Protein AF-G9ZBN9-F1 (afdb_monomer_lite)

pLDDT: mean 86.78, std 16.0, range [34.78, 97.75]

Secondary structure (DSSP, 8-state):
--HHHHEEEETTEEEE-SEESTTTSTT------PPPSSEEEE-TT--EE-HHHHHHHHHHHHHHHHTT--EEEES--HHHHHHHHHTT--------PPP----

Sequence (103 aa):
MTLAALGALRDGVLHLHAALTARSLDGIPFRDETLPDPLTVDGQALQQTDSIGVAALVWLAGQVQQQQRRTIWQHLPPHLGELLALYEIDLPTMSQPTPCKKN

Radius of gyration: 14.01 Å; chains: 1; bounding box: 26×46×29 Å

Structure (mmCIF, N/CA/C/O backbone):
data_AF-G9ZBN9-F1
#
_entry.id   AF-G9ZBN9-F1
#
loop_
_atom_site.group_PDB
_atom_site.id
_atom_site.type_symbol
_atom_site.label_atom_id
_atom_site.label_alt_id
_atom_site.label_comp_id
_atom_site.label_asym_id
_atom_site.label_entity_id
_atom_site.label_seq_id
_atom_site.pdbx_PDB_ins_code
_atom_site.Cartn_x
_atom_site.Cartn_y
_atom_site.Cartn_z
_atom_site.occupancy
_atom_site.B_iso_or_equiv
_atom_site.auth_seq_id
_atom_site.auth_comp_id
_atom_site.auth_asym_id
_atom_site.auth_atom_id
_atom_site.pdbx_PDB_model_num
ATOM 1 N N . MET A 1 1 ? -12.211 -9.837 3.322 1.00 61.47 1 MET A N 1
ATOM 2 C CA . MET A 1 1 ? -10.812 -10.297 3.259 1.00 61.47 1 MET A CA 1
ATOM 3 C C . MET A 1 1 ? -10.145 -9.686 2.032 1.00 61.47 1 MET A C 1
ATOM 5 O O . MET A 1 1 ? -9.855 -10.385 1.073 1.00 61.47 1 MET A O 1
ATOM 9 N N . THR A 1 2 ? -9.929 -8.380 2.063 1.00 79.19 2 THR A N 1
ATOM 10 C CA . THR A 1 2 ? -9.295 -7.588 1.006 1.00 79.19 2 THR A CA 1
ATOM 11 C C . THR A 1 2 ? -7.901 -7.186 1.454 1.00 79.19 2 THR A C 1
ATOM 13 O O . THR A 1 2 ? -6.953 -7.283 0.688 1.00 79.19 2 THR A O 1
ATOM 16 N N . LEU A 1 3 ? -7.734 -6.832 2.734 1.00 89.06 3 LEU A N 1
ATOM 17 C CA . LEU A 1 3 ? -6.432 -6.426 3.261 1.00 89.06 3 LEU A CA 1
ATOM 18 C C . LEU A 1 3 ? -5.387 -7.550 3.163 1.00 89.06 3 LEU A C 1
ATOM 20 O O . LEU A 1 3 ? -4.242 -7.307 2.797 1.00 89.06 3 LEU A O 1
ATOM 24 N N . ALA A 1 4 ? -5.814 -8.791 3.420 1.00 91.25 4 ALA A N 1
ATOM 25 C CA . ALA A 1 4 ? -4.972 -9.986 3.335 1.00 91.25 4 ALA A CA 1
ATOM 26 C C . ALA A 1 4 ? -4.457 -10.277 1.910 1.00 91.25 4 ALA A C 1
ATOM 28 O O . ALA A 1 4 ? -3.445 -10.958 1.738 1.00 91.25 4 ALA A O 1
ATOM 29 N N . ALA A 1 5 ? -5.155 -9.767 0.891 1.00 92.56 5 ALA A N 1
ATOM 30 C CA . ALA A 1 5 ? -4.741 -9.874 -0.502 1.00 92.56 5 ALA A CA 1
ATOM 31 C C . ALA A 1 5 ? -3.646 -8.874 -0.872 1.00 92.56 5 ALA A C 1
ATOM 33 O O . ALA A 1 5 ? -2.882 -9.119 -1.799 1.00 92.56 5 ALA A O 1
ATOM 34 N N . LEU A 1 6 ? -3.566 -7.758 -0.146 1.00 95.31 6 LEU A N 1
ATOM 35 C CA . LEU A 1 6 ? -2.519 -6.757 -0.329 1.00 95.31 6 LEU A CA 1
ATOM 36 C C . LEU A 1 6 ? -1.268 -7.108 0.469 1.00 95.31 6 LEU A C 1
ATOM 38 O O . LEU A 1 6 ? -0.161 -6.780 0.054 1.00 95.31 6 LEU A O 1
ATOM 42 N N . GLY A 1 7 ? -1.430 -7.781 1.608 1.00 95.56 7 GLY A N 1
ATOM 43 C CA . GLY A 1 7 ? -0.317 -8.081 2.489 1.00 95.56 7 GLY A CA 1
ATOM 44 C C . GLY A 1 7 ? -0.711 -8.809 3.765 1.00 95.56 7 GLY A C 1
ATOM 45 O O . GLY A 1 7 ? -1.846 -9.244 3.948 1.00 95.56 7 GLY A O 1
ATOM 46 N N . ALA A 1 8 ? 0.243 -8.916 4.683 1.00 95.69 8 ALA A N 1
ATOM 47 C CA . ALA A 1 8 ? 0.015 -9.420 6.032 1.00 95.69 8 ALA A CA 1
ATOM 48 C C . ALA A 1 8 ? -0.043 -8.251 7.024 1.00 95.69 8 ALA A C 1
ATOM 50 O O . ALA A 1 8 ? 0.929 -7.509 7.161 1.00 95.69 8 ALA A O 1
ATOM 51 N N . LEU A 1 9 ? -1.163 -8.112 7.741 1.00 95.62 9 LEU A N 1
ATOM 52 C CA . LEU A 1 9 ? -1.312 -7.120 8.806 1.00 95.62 9 LEU A C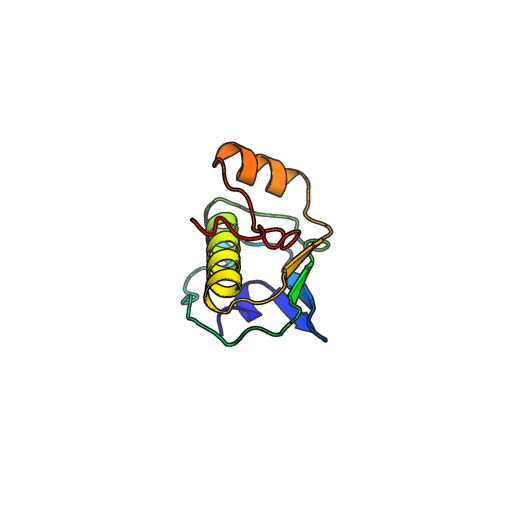A 1
ATOM 53 C C . LEU A 1 9 ? -0.791 -7.679 10.137 1.00 95.62 9 LEU A C 1
ATOM 55 O O . LEU A 1 9 ? -1.285 -8.706 10.607 1.00 95.62 9 LEU A O 1
ATOM 59 N N . ARG A 1 10 ? 0.187 -7.005 10.749 1.00 94.69 10 ARG A N 1
ATOM 60 C CA . ARG A 1 10 ? 0.768 -7.353 12.055 1.00 94.69 10 ARG A CA 1
ATOM 61 C C . ARG A 1 10 ? 1.043 -6.080 12.845 1.00 94.69 10 ARG A C 1
ATOM 63 O O . ARG A 1 10 ? 1.700 -5.185 12.334 1.00 94.69 10 ARG A O 1
ATOM 70 N N . ASP A 1 11 ? 0.498 -5.987 14.056 1.00 92.19 11 ASP A N 1
ATOM 71 C CA . ASP A 1 11 ? 0.730 -4.863 14.978 1.00 92.19 11 ASP A CA 1
ATOM 72 C C . ASP A 1 11 ? 0.519 -3.466 14.351 1.00 92.19 11 ASP A C 1
ATOM 74 O O . ASP A 1 11 ? 1.267 -2.526 14.605 1.00 92.19 11 ASP A O 1
ATOM 78 N N . GLY A 1 12 ? -0.505 -3.327 13.498 1.00 93.62 12 GLY A N 1
ATOM 79 C CA . GLY A 1 12 ? -0.815 -2.069 12.798 1.00 93.62 12 GLY A CA 1
ATOM 80 C C . GLY A 1 12 ? 0.028 -1.802 11.545 1.00 93.62 12 GLY A C 1
ATOM 81 O O . GLY A 1 12 ? -0.167 -0.778 10.894 1.00 93.62 12 GLY A O 1
ATOM 82 N N . VAL A 1 13 ? 0.919 -2.721 11.164 1.00 96.75 13 VAL A N 1
ATOM 83 C CA . VAL A 1 13 ? 1.730 -2.654 9.943 1.00 96.75 13 VAL A CA 1
ATOM 84 C C . VAL A 1 13 ? 1.208 -3.649 8.910 1.00 96.75 13 VAL A C 1
ATOM 86 O O . VAL A 1 13 ? 1.181 -4.857 9.142 1.00 96.75 13 VAL A O 1
ATOM 89 N N . LEU A 1 14 ? 0.772 -3.147 7.758 1.00 97.19 14 LEU A N 1
ATOM 90 C CA . LEU A 1 14 ? 0.458 -3.940 6.579 1.00 97.19 14 LEU A CA 1
ATOM 91 C C . LEU A 1 14 ? 1.733 -4.116 5.754 1.00 97.19 14 LEU A C 1
ATOM 93 O O . LEU A 1 14 ? 2.133 -3.213 5.020 1.00 97.19 14 LEU A O 1
ATOM 97 N N . HIS A 1 15 ? 2.351 -5.287 5.863 1.00 97.75 15 HIS A N 1
ATOM 98 C CA . HIS A 1 15 ? 3.484 -5.664 5.024 1.00 97.75 15 HIS A CA 1
ATOM 99 C C . HIS A 1 15 ? 2.964 -6.141 3.674 1.00 97.75 15 HIS A C 1
ATOM 101 O O . HIS A 1 15 ? 2.331 -7.199 3.608 1.00 97.75 15 HIS A O 1
ATOM 107 N N . LEU A 1 16 ? 3.202 -5.359 2.620 1.00 97.75 16 LEU A N 1
ATOM 108 C CA . LEU A 1 16 ? 2.725 -5.683 1.280 1.00 97.75 16 LEU A CA 1
ATOM 109 C C . LEU A 1 16 ? 3.343 -6.992 0.776 1.00 97.75 16 LEU A C 1
ATOM 111 O O . LEU A 1 16 ? 4.507 -7.298 1.047 1.00 97.75 16 LEU A O 1
ATOM 115 N N . HIS A 1 17 ? 2.562 -7.768 0.026 1.00 97.56 17 HIS A N 1
ATOM 116 C CA . HIS A 1 17 ? 3.078 -8.950 -0.663 1.00 97.56 17 HIS A CA 1
ATOM 117 C C . HIS A 1 17 ? 4.099 -8.558 -1.732 1.00 97.56 17 HIS A C 1
ATOM 119 O O . HIS A 1 17 ? 4.098 -7.442 -2.248 1.00 97.56 17 HIS A O 1
ATOM 125 N N . ALA A 1 18 ? 4.943 -9.515 -2.124 1.00 97.06 18 ALA A N 1
ATOM 126 C CA . ALA A 1 18 ? 5.987 -9.268 -3.116 1.00 97.06 18 ALA A CA 1
ATOM 127 C C . ALA A 1 18 ? 5.460 -8.893 -4.512 1.00 97.06 18 ALA A C 1
ATOM 129 O O . ALA A 1 18 ? 6.177 -8.255 -5.286 1.00 97.06 18 ALA A O 1
ATOM 130 N N . ALA A 1 19 ? 4.220 -9.268 -4.832 1.00 96.94 19 ALA A N 1
ATOM 131 C CA . ALA A 1 19 ? 3.583 -8.952 -6.101 1.00 96.94 19 ALA A CA 1
ATOM 132 C C . ALA A 1 19 ? 2.152 -8.445 -5.895 1.00 96.94 19 ALA A C 1
ATOM 134 O O . ALA A 1 19 ? 1.294 -9.174 -5.390 1.00 96.94 19 ALA A O 1
ATOM 135 N N . LEU A 1 20 ? 1.882 -7.234 -6.375 1.00 96.69 20 LEU A N 1
ATOM 136 C CA . LEU A 1 20 ? 0.551 -6.646 -6.509 1.00 96.69 20 LEU A CA 1
ATOM 137 C C . LEU A 1 20 ? 0.290 -6.421 -7.998 1.00 96.69 20 LEU A C 1
ATOM 139 O O . LEU A 1 20 ? 0.623 -5.388 -8.565 1.00 96.69 20 LEU A O 1
ATOM 143 N N . THR A 1 21 ? -0.238 -7.443 -8.655 1.00 96.31 21 THR A N 1
ATOM 144 C CA . THR A 1 21 ? -0.443 -7.468 -10.105 1.00 96.31 21 THR A CA 1
ATOM 145 C C . THR A 1 21 ? -1.833 -7.985 -10.422 1.00 96.31 21 THR A C 1
ATOM 147 O O . THR A 1 21 ? -2.468 -8.618 -9.574 1.00 96.31 21 THR A O 1
ATOM 150 N N . ALA A 1 22 ? -2.275 -7.821 -11.666 1.00 94.31 22 ALA A N 1
ATOM 151 C CA . ALA A 1 22 ? -3.509 -8.420 -12.161 1.00 94.31 22 ALA A CA 1
ATOM 152 C C . ALA A 1 22 ? -3.590 -9.921 -11.839 1.00 94.31 22 ALA A C 1
ATOM 154 O O . ALA A 1 22 ? -4.637 -10.407 -11.437 1.00 94.31 22 ALA A O 1
ATOM 155 N N . ARG A 1 23 ? -2.467 -10.649 -11.950 1.00 94.88 23 ARG A N 1
ATOM 156 C CA . ARG A 1 23 ? -2.411 -12.085 -11.644 1.00 94.88 23 ARG A CA 1
ATOM 157 C C . ARG A 1 23 ? -2.528 -12.380 -10.149 1.00 94.88 23 ARG A C 1
ATOM 159 O O . ARG A 1 23 ? -3.189 -13.346 -9.789 1.00 94.88 23 ARG A O 1
ATOM 166 N N . SER A 1 24 ? -1.845 -11.624 -9.286 1.00 94.56 24 SER A N 1
ATOM 167 C CA . SER A 1 24 ? -1.860 -11.908 -7.841 1.00 94.56 24 SER A CA 1
ATOM 168 C C . SER A 1 24 ? -3.147 -11.455 -7.152 1.00 94.56 24 SER A C 1
ATOM 170 O O . SER A 1 24 ? -3.467 -11.968 -6.084 1.00 94.56 24 SER A O 1
ATOM 172 N N . LEU A 1 25 ? -3.888 -10.535 -7.773 1.00 94.75 25 LEU A N 1
ATOM 173 C CA . LEU A 1 25 ? -5.143 -9.988 -7.260 1.00 94.75 25 LEU A CA 1
ATOM 174 C C . LEU A 1 25 ? -6.389 -10.537 -7.976 1.00 94.75 25 LEU A C 1
ATOM 176 O O . LEU A 1 25 ? -7.505 -10.111 -7.673 1.00 94.75 25 LEU A O 1
ATOM 180 N N . ASP A 1 26 ? -6.217 -11.473 -8.914 1.00 93.06 26 ASP A N 1
ATOM 181 C CA . ASP A 1 26 ? -7.316 -12.003 -9.721 1.00 93.06 26 ASP A CA 1
ATOM 182 C C . ASP A 1 26 ? -8.399 -12.668 -8.858 1.00 93.06 26 ASP A C 1
ATOM 184 O O . ASP A 1 26 ? -8.119 -13.432 -7.932 1.00 93.06 26 ASP A O 1
ATOM 188 N N . GLY A 1 27 ? -9.660 -12.359 -9.160 1.00 87.56 27 GLY A N 1
ATOM 189 C CA . GLY A 1 27 ? -10.821 -12.896 -8.447 1.00 87.56 27 GLY A CA 1
ATOM 190 C C . GLY A 1 27 ? -10.982 -12.432 -6.993 1.00 87.56 27 GLY A C 1
ATOM 191 O O . GLY A 1 27 ? -11.895 -12.908 -6.313 1.00 87.56 27 GLY A O 1
ATOM 192 N N . ILE A 1 28 ? -10.150 -11.510 -6.498 1.00 88.69 28 ILE A N 1
ATOM 193 C CA . ILE A 1 28 ? -10.240 -11.013 -5.121 1.00 88.69 28 ILE A CA 1
ATOM 194 C C . ILE A 1 28 ? -11.229 -9.841 -5.060 1.00 88.69 28 ILE A C 1
ATOM 196 O O . ILE A 1 28 ? -10.992 -8.800 -5.671 1.00 88.69 28 ILE A O 1
ATOM 200 N N . PRO A 1 29 ? -12.339 -9.958 -4.309 1.00 86.38 29 PRO A N 1
ATOM 201 C CA . PRO A 1 29 ? -13.293 -8.869 -4.185 1.00 86.38 29 PRO A CA 1
ATOM 202 C C . PRO A 1 29 ? -12.780 -7.811 -3.206 1.00 86.38 29 PRO A C 1
ATOM 204 O O . PRO A 1 29 ? -12.580 -8.100 -2.025 1.00 86.38 29 PRO A O 1
ATOM 207 N N . PHE A 1 30 ? -12.655 -6.573 -3.680 1.00 87.75 30 PHE A N 1
ATOM 208 C CA . PHE A 1 30 ? -12.301 -5.433 -2.843 1.00 87.75 30 PHE A CA 1
ATOM 209 C C . PHE A 1 30 ? -13.530 -4.942 -2.079 1.00 87.75 30 PHE A C 1
ATOM 211 O O . PHE A 1 30 ? -14.526 -4.529 -2.670 1.00 87.75 30 PHE A O 1
ATOM 218 N N . ARG A 1 31 ? -13.484 -5.064 -0.754 1.00 88.62 31 ARG A N 1
ATOM 219 C CA . ARG A 1 31 ? -14.585 -4.755 0.164 1.00 88.62 31 ARG A CA 1
ATOM 220 C C . ARG A 1 31 ? -14.095 -3.933 1.331 1.00 88.62 31 ARG A C 1
ATOM 222 O O . ARG A 1 31 ? -12.999 -4.182 1.838 1.00 88.62 31 ARG A O 1
ATOM 229 N N . ASP A 1 32 ? -14.961 -3.046 1.797 1.00 86.56 32 ASP A N 1
ATOM 230 C CA . ASP A 1 32 ? -14.627 -2.172 2.903 1.00 86.56 32 ASP A CA 1
ATOM 231 C C . ASP A 1 32 ? -14.412 -2.971 4.192 1.00 86.56 32 ASP A C 1
ATOM 233 O O . ASP A 1 32 ? -15.191 -3.859 4.545 1.00 86.56 32 ASP A O 1
ATOM 237 N N . GLU A 1 33 ? -13.330 -2.657 4.897 1.00 86.25 33 GLU A N 1
ATOM 238 C CA . GLU A 1 33 ? -12.920 -3.321 6.133 1.00 86.25 33 GLU A CA 1
ATOM 239 C C . GLU A 1 33 ? -12.435 -2.286 7.138 1.00 86.25 33 GLU A C 1
ATOM 241 O O . GLU A 1 33 ? -11.794 -1.307 6.755 1.00 86.25 33 GLU A O 1
ATOM 246 N N . THR A 1 34 ? -12.719 -2.506 8.423 1.00 90.44 34 THR A N 1
ATOM 247 C CA . THR A 1 34 ? -12.229 -1.641 9.500 1.00 90.44 34 THR A CA 1
ATOM 248 C C . THR A 1 34 ? -10.708 -1.705 9.563 1.00 90.44 34 THR A C 1
ATOM 250 O O . THR A 1 34 ? -10.135 -2.765 9.821 1.00 90.44 34 THR A O 1
ATOM 253 N N . LEU A 1 35 ? -10.062 -0.563 9.350 1.00 92.44 35 LEU A N 1
ATOM 254 C CA . LEU A 1 35 ? -8.610 -0.440 9.388 1.00 92.44 35 LEU A CA 1
ATOM 255 C C . LEU A 1 35 ? -8.120 -0.105 10.807 1.00 92.44 35 LEU A C 1
ATOM 257 O O . LEU A 1 35 ? -8.833 0.580 11.551 1.00 92.44 35 LEU A O 1
ATOM 261 N N . PRO A 1 36 ? -6.910 -0.556 11.190 1.00 92.38 36 PRO A N 1
ATOM 262 C CA . PRO A 1 36 ? -6.276 -0.115 12.426 1.00 92.38 36 PRO A CA 1
ATOM 263 C C . PRO A 1 36 ? -5.940 1.382 12.374 1.00 92.38 36 PRO A C 1
ATOM 265 O O . PRO A 1 36 ? -5.851 1.986 11.303 1.00 92.38 36 PRO A O 1
ATOM 268 N N . ASP A 1 37 ? -5.744 1.971 13.552 1.00 91.31 37 ASP A N 1
ATOM 269 C CA . ASP A 1 37 ? -5.329 3.363 13.710 1.00 91.31 37 ASP A CA 1
ATOM 270 C C . ASP A 1 37 ? -4.206 3.454 14.759 1.00 91.31 37 ASP A C 1
ATOM 272 O O . ASP A 1 37 ? -4.466 3.186 15.937 1.00 91.31 37 ASP A O 1
ATOM 276 N N . PRO A 1 38 ? -2.966 3.805 14.375 1.00 92.19 38 PRO A N 1
ATOM 277 C CA . PRO A 1 38 ? -2.513 4.092 13.011 1.00 92.19 38 PRO A CA 1
ATOM 278 C C . PRO A 1 38 ? -2.387 2.829 12.135 1.00 92.19 38 PRO A C 1
ATOM 280 O O . PRO A 1 38 ? -2.270 1.714 12.645 1.00 92.19 38 PRO A O 1
ATOM 283 N N . LEU A 1 39 ? -2.358 3.023 10.813 1.00 94.75 39 LEU A N 1
ATOM 284 C CA . LEU A 1 39 ? -1.983 2.008 9.824 1.00 94.75 39 LEU A CA 1
ATOM 285 C C . LEU A 1 39 ? -0.657 2.393 9.158 1.00 94.75 39 LEU A C 1
ATOM 287 O O . LEU A 1 39 ? -0.568 3.415 8.482 1.00 94.75 39 LEU A O 1
ATOM 291 N N . THR A 1 40 ? 0.356 1.548 9.270 1.00 95.94 40 THR A N 1
ATOM 292 C CA . THR A 1 40 ? 1.580 1.676 8.470 1.00 95.94 40 THR A CA 1
ATOM 293 C C . THR A 1 40 ? 1.496 0.728 7.282 1.00 95.94 40 THR A C 1
ATOM 295 O O . THR A 1 40 ? 1.250 -0.458 7.469 1.00 95.94 40 THR A O 1
ATOM 298 N N . VAL A 1 41 ? 1.711 1.216 6.064 1.00 96.44 41 VAL A N 1
ATOM 299 C CA . VAL A 1 41 ? 1.827 0.393 4.855 1.00 96.44 41 VAL A CA 1
ATOM 300 C C . VAL A 1 41 ? 3.301 0.286 4.492 1.00 96.44 41 VAL A C 1
ATOM 302 O O . VAL A 1 41 ?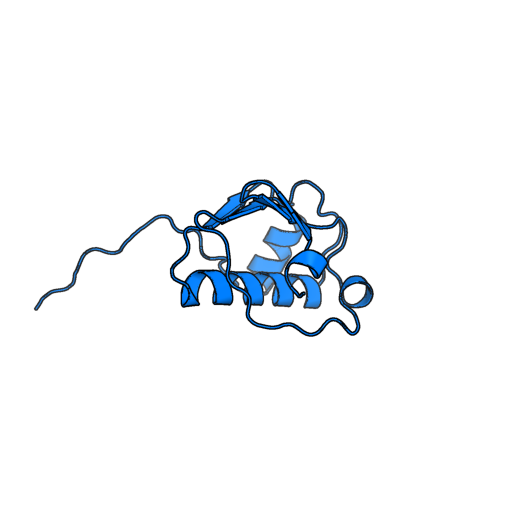 3.948 1.283 4.166 1.00 96.44 41 VAL A O 1
ATOM 305 N N . ASP A 1 42 ? 3.833 -0.928 4.582 1.00 96.88 42 ASP A N 1
ATOM 306 C CA . ASP A 1 42 ? 5.246 -1.229 4.391 1.00 96.88 42 ASP A CA 1
ATOM 307 C C . ASP A 1 42 ? 5.471 -1.957 3.063 1.00 96.88 42 ASP A C 1
ATOM 309 O O . ASP A 1 42 ? 5.052 -3.102 2.876 1.00 96.88 42 ASP A O 1
ATOM 313 N N . GLY A 1 43 ? 6.130 -1.267 2.132 1.00 96.56 43 GLY A N 1
ATOM 314 C CA . GLY A 1 43 ? 6.425 -1.753 0.786 1.00 96.56 43 GLY A CA 1
ATOM 315 C C . GLY A 1 43 ? 7.737 -2.521 0.657 1.00 96.56 43 GLY A C 1
ATOM 316 O O . GLY A 1 43 ? 8.091 -2.883 -0.459 1.00 96.56 43 GLY A O 1
ATOM 317 N N . GLN A 1 44 ? 8.457 -2.795 1.752 1.00 96.69 44 GLN A N 1
ATOM 318 C CA . GLN A 1 44 ? 9.815 -3.353 1.703 1.00 96.69 44 GLN A CA 1
ATOM 319 C C . GLN A 1 44 ? 9.931 -4.645 0.875 1.00 96.69 44 GLN A C 1
ATOM 321 O O . GLN A 1 44 ? 10.942 -4.865 0.209 1.00 96.69 44 GLN A O 1
ATOM 326 N N . ALA A 1 45 ? 8.915 -5.511 0.920 1.00 96.50 45 ALA A N 1
ATOM 327 C CA . ALA A 1 45 ? 8.911 -6.771 0.181 1.00 96.50 45 ALA A CA 1
ATOM 328 C C . ALA A 1 45 ? 8.407 -6.640 -1.267 1.00 96.50 45 ALA A C 1
ATOM 330 O O . ALA A 1 45 ? 8.546 -7.596 -2.028 1.00 96.50 45 ALA A O 1
ATOM 331 N N . LEU A 1 46 ? 7.830 -5.497 -1.654 1.00 97.25 46 LEU A N 1
ATOM 332 C CA . LEU A 1 46 ? 7.169 -5.292 -2.941 1.00 97.25 46 LEU A CA 1
ATOM 333 C C . LEU A 1 46 ? 8.193 -5.224 -4.083 1.00 97.25 46 LEU A C 1
ATOM 335 O O . LEU A 1 46 ? 9.039 -4.333 -4.141 1.00 97.25 46 LEU A O 1
ATOM 339 N N . GLN A 1 47 ? 8.098 -6.168 -5.015 1.00 96.19 47 GLN A N 1
ATOM 340 C CA . GLN A 1 47 ? 9.004 -6.293 -6.161 1.00 96.19 47 GLN A CA 1
ATOM 341 C C . GLN A 1 47 ? 8.302 -6.057 -7.494 1.00 96.19 47 GLN A C 1
ATOM 343 O O . GLN A 1 47 ? 8.939 -5.611 -8.445 1.00 96.19 47 GLN A O 1
ATOM 348 N N . GLN A 1 48 ? 7.015 -6.392 -7.581 1.00 95.81 48 GLN A N 1
ATOM 349 C CA . GLN A 1 48 ? 6.245 -6.315 -8.816 1.00 95.81 48 GLN A CA 1
ATOM 350 C C . GLN A 1 48 ? 4.928 -5.600 -8.565 1.00 95.81 48 GLN A C 1
ATOM 352 O O . GLN A 1 48 ? 4.121 -6.047 -7.749 1.00 95.81 48 GLN A O 1
ATOM 357 N N . THR A 1 49 ? 4.706 -4.522 -9.312 1.00 95.88 49 THR A N 1
ATOM 358 C CA . THR A 1 49 ? 3.447 -3.782 -9.297 1.00 95.88 49 THR A CA 1
ATOM 359 C C . THR A 1 49 ? 3.062 -3.394 -10.717 1.00 95.88 49 THR A C 1
ATOM 361 O O . THR A 1 49 ? 3.912 -2.929 -11.473 1.00 95.88 49 THR A O 1
ATOM 364 N N . ASP A 1 50 ? 1.798 -3.590 -11.080 1.00 94.88 50 ASP A N 1
ATOM 365 C CA . ASP A 1 50 ? 1.215 -3.089 -12.328 1.00 94.88 50 ASP A CA 1
ATOM 366 C C . ASP A 1 50 ? 0.070 -2.101 -12.043 1.00 94.88 50 ASP A C 1
ATOM 368 O O . ASP A 1 50 ? -0.154 -1.693 -10.901 1.00 94.88 50 ASP A O 1
ATOM 372 N N . SER A 1 51 ? -0.673 -1.706 -13.077 1.00 92.31 51 SER A N 1
ATOM 373 C CA . SER A 1 51 ? -1.809 -0.790 -12.940 1.00 92.31 51 SER A CA 1
ATOM 374 C C . SER A 1 51 ? -2.912 -1.308 -12.007 1.00 92.31 51 SER A C 1
ATOM 376 O O . SER A 1 51 ? -3.554 -0.505 -11.330 1.00 92.31 51 SER A O 1
ATOM 378 N N . ILE A 1 52 ? -3.120 -2.627 -11.915 1.00 93.81 52 ILE A N 1
ATOM 379 C CA . ILE A 1 52 ? -4.087 -3.227 -10.985 1.00 93.81 52 ILE A CA 1
ATOM 380 C C . ILE A 1 52 ? -3.559 -3.141 -9.555 1.00 93.81 52 ILE A C 1
ATOM 382 O O . ILE A 1 52 ? -4.306 -2.780 -8.646 1.00 93.81 52 ILE A O 1
ATOM 386 N N . GLY A 1 53 ? -2.268 -3.399 -9.352 1.00 94.44 53 GLY A N 1
ATOM 387 C CA . GLY A 1 53 ? -1.618 -3.184 -8.061 1.00 94.44 53 GLY A CA 1
ATOM 388 C C . GLY A 1 53 ? -1.700 -1.735 -7.587 1.00 94.44 53 GLY A C 1
ATOM 389 O O . GLY A 1 53 ? -2.040 -1.484 -6.433 1.00 94.44 53 GLY A O 1
ATOM 390 N N . VAL A 1 54 ? -1.471 -0.769 -8.480 1.00 94.62 54 VAL A N 1
ATOM 391 C CA . VAL A 1 54 ? -1.646 0.659 -8.171 1.00 94.62 54 VAL A CA 1
ATOM 392 C C . VAL A 1 54 ? -3.092 0.958 -7.781 1.00 94.62 54 VAL A C 1
ATOM 394 O O . VAL A 1 54 ? -3.325 1.555 -6.731 1.00 94.62 54 VAL A O 1
ATOM 397 N N . ALA A 1 55 ? -4.073 0.500 -8.565 1.00 92.88 55 ALA A N 1
ATOM 398 C CA . ALA A 1 55 ? -5.488 0.699 -8.253 1.00 92.88 55 ALA A CA 1
ATOM 399 C C . ALA A 1 55 ? -5.872 0.109 -6.883 1.00 92.88 55 ALA A C 1
ATOM 401 O O . ALA A 1 55 ? -6.645 0.712 -6.138 1.00 92.88 55 ALA A O 1
ATOM 402 N N . ALA A 1 56 ? -5.287 -1.030 -6.512 1.00 94.44 56 ALA A N 1
ATOM 403 C CA . ALA A 1 56 ? -5.481 -1.652 -5.210 1.00 94.44 56 ALA A CA 1
ATOM 404 C C . ALA A 1 56 ? -4.926 -0.803 -4.050 1.00 94.44 56 ALA A C 1
ATOM 406 O O . ALA A 1 56 ? -5.578 -0.669 -3.011 1.00 94.44 56 ALA A O 1
ATOM 407 N N . LEU A 1 57 ? -3.753 -0.186 -4.225 1.00 94.44 57 LEU A N 1
ATOM 408 C CA . LEU A 1 57 ? -3.177 0.735 -3.238 1.00 94.44 57 LEU A CA 1
ATOM 409 C C . LEU A 1 57 ? -3.976 2.041 -3.134 1.00 94.44 57 LEU A C 1
ATOM 411 O O . LEU A 1 57 ? -4.174 2.553 -2.033 1.00 94.44 57 LEU A O 1
ATOM 415 N N . VAL A 1 58 ? -4.497 2.545 -4.254 1.00 92.88 58 VAL A N 1
ATOM 416 C CA . VAL A 1 58 ? -5.396 3.711 -4.293 1.00 92.88 58 VAL A CA 1
ATOM 417 C C . VAL A 1 58 ? -6.711 3.419 -3.579 1.00 92.88 58 VAL A C 1
ATOM 419 O O . VAL A 1 58 ? -7.196 4.248 -2.811 1.00 92.88 58 VAL A O 1
ATOM 422 N N . TRP A 1 59 ? -7.277 2.227 -3.771 1.00 93.31 59 TRP A N 1
ATOM 423 C CA . TRP A 1 59 ? -8.444 1.793 -3.010 1.00 93.31 59 TRP A CA 1
ATOM 424 C C . TRP A 1 59 ? -8.159 1.793 -1.498 1.00 93.31 59 TRP A C 1
ATOM 426 O O . TRP A 1 59 ? -8.952 2.336 -0.727 1.00 93.31 59 TRP A O 1
ATOM 436 N N . LEU A 1 60 ? -7.005 1.263 -1.068 1.00 94.31 60 LEU A N 1
ATOM 437 C CA . LEU A 1 60 ? -6.608 1.265 0.345 1.00 94.31 60 LEU A CA 1
ATOM 438 C C . LEU A 1 60 ? -6.454 2.695 0.889 1.00 94.31 60 LEU A C 1
ATOM 440 O O . LEU A 1 60 ? -6.909 2.990 1.993 1.00 94.31 60 LEU A O 1
ATOM 444 N N . ALA A 1 61 ? -5.857 3.592 0.106 1.00 92.31 61 ALA A N 1
ATOM 445 C CA . ALA A 1 61 ? -5.757 5.012 0.430 1.00 92.31 61 ALA A CA 1
ATOM 446 C C . ALA A 1 61 ? -7.137 5.669 0.614 1.00 92.31 61 ALA A C 1
ATOM 448 O O . ALA A 1 61 ? -7.355 6.395 1.586 1.00 92.31 61 ALA A O 1
ATOM 449 N N . GLY A 1 62 ? -8.089 5.369 -0.274 1.00 91.69 62 GLY A N 1
ATOM 450 C CA . GLY A 1 62 ? -9.472 5.832 -0.154 1.00 91.69 62 GLY A CA 1
ATOM 451 C C . GLY A 1 62 ? -10.136 5.339 1.133 1.00 91.69 62 GLY A C 1
ATOM 452 O O . GLY A 1 62 ? -10.752 6.125 1.850 1.00 91.69 62 GLY A O 1
ATOM 453 N N . GLN A 1 63 ? -9.939 4.067 1.480 1.00 92.06 63 GLN A N 1
ATOM 454 C CA . GLN A 1 63 ? -10.452 3.460 2.712 1.00 92.06 63 GLN A CA 1
ATOM 455 C C . GLN A 1 63 ? -9.904 4.122 3.979 1.00 92.06 63 GLN A C 1
ATOM 457 O O . GLN A 1 63 ? -10.657 4.435 4.905 1.00 92.06 63 GLN A O 1
ATOM 462 N N . VAL A 1 64 ? -8.594 4.369 4.012 1.00 92.44 64 VAL A N 1
ATOM 463 C CA . VAL A 1 64 ? -7.923 5.114 5.085 1.00 92.44 64 VAL A CA 1
ATOM 464 C C . VAL A 1 64 ? -8.564 6.486 5.273 1.00 92.44 64 VAL A C 1
ATOM 466 O O . VAL A 1 64 ? -8.905 6.862 6.397 1.00 92.44 64 VAL A O 1
ATOM 469 N N . GLN A 1 65 ? -8.758 7.221 4.177 1.00 90.69 65 GLN A N 1
ATOM 470 C CA . GLN A 1 65 ? -9.303 8.573 4.207 1.00 90.69 65 GLN A CA 1
ATOM 471 C C . GLN A 1 65 ? -10.768 8.589 4.654 1.00 90.69 65 GLN A C 1
ATOM 473 O O . GLN A 1 65 ? -11.140 9.400 5.503 1.00 90.69 65 GLN A O 1
ATOM 478 N N . GLN A 1 66 ? -11.593 7.680 4.128 1.00 91.44 66 GLN A N 1
ATOM 479 C CA . GLN A 1 66 ? -13.003 7.552 4.504 1.00 91.44 66 GLN A CA 1
ATOM 480 C C . GLN A 1 66 ? -13.177 7.251 5.995 1.00 91.44 66 GLN A C 1
ATOM 482 O O . GLN A 1 66 ? -14.080 7.787 6.635 1.00 91.44 66 GLN A O 1
ATOM 487 N N . GLN A 1 67 ? -12.290 6.433 6.562 1.00 92.62 67 GLN A N 1
ATOM 488 C CA . GLN A 1 67 ? -12.299 6.083 7.982 1.00 92.62 67 GLN A CA 1
ATOM 489 C C . GLN A 1 67 ? -11.505 7.060 8.864 1.00 92.62 67 GLN A C 1
ATOM 491 O O . GLN A 1 67 ? -11.405 6.833 10.069 1.00 92.62 67 GLN A O 1
ATOM 496 N N . GLN A 1 68 ? -10.943 8.128 8.284 1.00 91.00 68 GLN A N 1
ATOM 497 C CA . GLN A 1 68 ? -10.132 9.140 8.973 1.00 91.00 68 GLN A CA 1
ATOM 498 C C . GLN A 1 68 ? -8.955 8.550 9.777 1.00 91.00 68 GLN A C 1
ATOM 500 O O . GLN A 1 68 ? -8.624 9.033 10.861 1.00 91.00 68 GLN A O 1
ATOM 505 N N . ARG A 1 69 ? -8.322 7.493 9.254 1.00 90.50 69 ARG A N 1
ATOM 506 C CA . ARG A 1 69 ? -7.211 6.783 9.909 1.00 90.50 69 ARG A CA 1
ATOM 507 C C . ARG A 1 69 ? -5.883 7.442 9.607 1.00 90.50 69 ARG A C 1
ATOM 509 O O . ARG A 1 69 ? -5.652 7.865 8.480 1.00 90.50 69 ARG A O 1
ATOM 516 N N . ARG A 1 70 ? -4.967 7.467 10.577 1.00 90.94 70 ARG A N 1
ATOM 517 C CA . ARG A 1 70 ? -3.595 7.918 10.311 1.00 90.94 70 ARG A CA 1
ATOM 518 C C . ARG A 1 70 ? -2.868 6.859 9.498 1.00 90.94 70 ARG A C 1
ATOM 520 O O . ARG A 1 70 ? -2.808 5.707 9.926 1.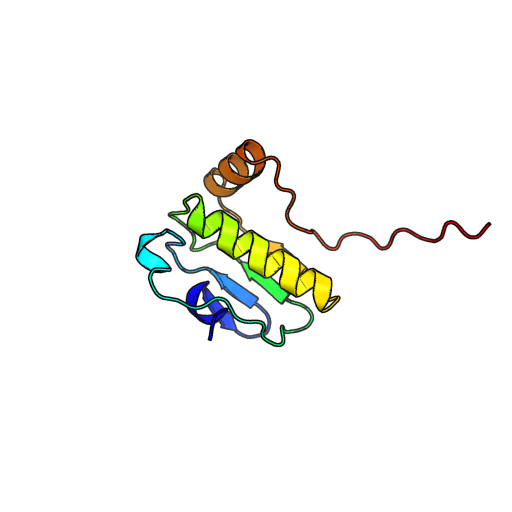00 90.94 70 ARG A O 1
ATOM 527 N N . THR A 1 71 ? -2.274 7.255 8.372 1.00 92.94 71 THR A N 1
ATOM 528 C CA . THR A 1 71 ? -1.496 6.329 7.542 1.00 92.94 71 THR A CA 1
ATOM 529 C C . THR A 1 71 ? -0.098 6.818 7.226 1.00 92.94 71 THR A C 1
ATOM 531 O O . THR A 1 71 ? 0.115 7.984 6.889 1.00 92.94 71 THR A O 1
ATOM 534 N N . ILE A 1 72 ? 0.846 5.888 7.356 1.00 94.12 72 ILE A N 1
ATOM 535 C CA . ILE A 1 72 ? 2.266 6.061 7.065 1.00 94.12 72 ILE A CA 1
ATOM 536 C C . ILE A 1 72 ? 2.617 5.101 5.935 1.00 94.12 72 ILE A C 1
ATOM 538 O O . ILE A 1 72 ? 2.431 3.897 6.072 1.00 94.12 72 ILE A O 1
ATOM 542 N N . TRP A 1 73 ? 3.142 5.629 4.836 1.00 93.88 73 TRP A N 1
ATOM 543 C CA . TRP A 1 73 ? 3.666 4.831 3.731 1.00 93.88 73 TRP A CA 1
ATOM 544 C C . TRP A 1 73 ? 5.187 4.779 3.849 1.00 93.88 73 TRP A C 1
ATOM 546 O O . TRP A 1 73 ? 5.831 5.827 3.881 1.00 93.88 73 TRP A O 1
ATOM 556 N N . GLN A 1 74 ? 5.767 3.584 3.941 1.00 94.56 74 GLN A N 1
ATOM 557 C CA . GLN A 1 74 ? 7.208 3.412 4.138 1.00 94.56 74 GLN A CA 1
ATOM 558 C C . GLN A 1 74 ? 7.794 2.330 3.228 1.00 94.56 74 GLN A C 1
ATOM 560 O O . GLN A 1 74 ? 7.089 1.433 2.770 1.00 94.56 74 GLN A O 1
ATOM 565 N N . HIS A 1 75 ? 9.099 2.442 2.965 1.00 95.44 75 HIS A N 1
ATOM 566 C CA . HIS A 1 75 ? 9.869 1.535 2.103 1.00 95.44 75 HIS A CA 1
ATOM 567 C C . HIS A 1 75 ? 9.209 1.250 0.744 1.00 95.44 75 HIS A C 1
ATOM 569 O O . HIS A 1 75 ? 9.311 0.142 0.222 1.00 95.44 75 HIS A O 1
ATOM 575 N N . LEU A 1 76 ? 8.520 2.242 0.167 1.00 92.50 76 LEU A N 1
ATOM 576 C CA . LEU A 1 76 ? 7.928 2.089 -1.157 1.00 92.50 76 LEU A CA 1
ATOM 577 C C . LEU A 1 76 ? 9.044 1.994 -2.210 1.00 92.50 76 LEU A C 1
ATOM 579 O O . LEU A 1 76 ? 9.939 2.845 -2.225 1.00 92.50 76 LEU A O 1
ATOM 583 N N . PRO A 1 77 ? 9.022 0.975 -3.084 1.00 91.88 77 PRO A N 1
ATOM 584 C CA . PRO A 1 77 ? 10.078 0.786 -4.064 1.00 91.88 77 PRO A CA 1
ATOM 585 C C . PRO A 1 77 ? 10.006 1.857 -5.174 1.00 91.88 77 PRO A C 1
ATOM 587 O O . PRO A 1 77 ? 8.910 2.291 -5.534 1.00 91.88 77 PRO A O 1
ATOM 590 N N . PRO A 1 78 ? 11.142 2.257 -5.783 1.00 89.62 78 PRO A N 1
ATOM 591 C CA . PRO A 1 78 ? 11.175 3.332 -6.782 1.00 89.62 78 PRO A CA 1
ATOM 592 C C . PRO A 1 78 ? 10.243 3.118 -7.982 1.00 89.62 78 PRO A C 1
ATOM 594 O O . PRO A 1 78 ? 9.578 4.056 -8.408 1.00 89.62 78 PRO A O 1
ATOM 597 N N . HIS A 1 79 ? 10.123 1.876 -8.469 1.00 89.25 79 HIS A N 1
ATOM 598 C CA . HIS A 1 79 ? 9.246 1.540 -9.598 1.00 89.25 79 HIS A CA 1
ATOM 599 C C . HIS A 1 79 ? 7.765 1.846 -9.314 1.00 89.25 79 HIS A C 1
ATOM 601 O O . HIS A 1 79 ? 7.022 2.211 -10.220 1.00 89.2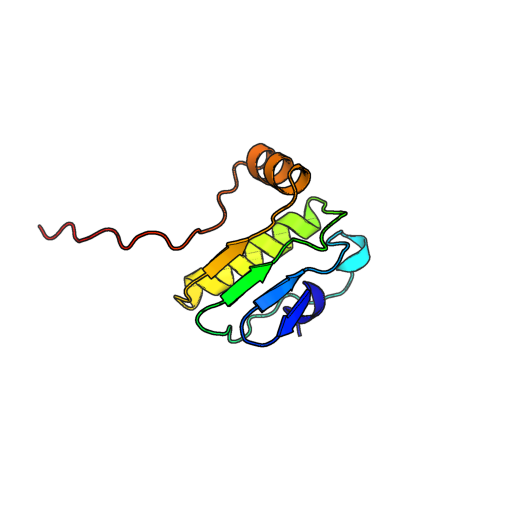5 79 HIS A O 1
ATOM 607 N N . LEU A 1 80 ? 7.324 1.724 -8.055 1.00 90.88 80 LEU A N 1
ATOM 608 C CA . LEU A 1 80 ? 5.974 2.118 -7.661 1.00 90.88 80 LEU A CA 1
ATOM 609 C C . LEU A 1 80 ? 5.829 3.643 -7.704 1.00 90.88 80 LEU A C 1
ATOM 611 O O . LEU A 1 80 ? 4.812 4.139 -8.176 1.00 90.88 80 LEU A O 1
ATOM 615 N N . GLY A 1 81 ? 6.848 4.381 -7.258 1.00 87.88 81 GLY A N 1
ATOM 616 C CA . GLY A 1 81 ? 6.877 5.842 -7.358 1.00 87.88 81 GLY A CA 1
ATOM 617 C C . GLY A 1 81 ? 6.773 6.337 -8.804 1.00 87.88 81 GLY A C 1
ATOM 618 O O . GLY A 1 81 ? 6.007 7.255 -9.078 1.00 87.88 81 GLY A O 1
ATOM 619 N N . GLU A 1 82 ? 7.473 5.691 -9.738 1.00 89.56 82 GLU A N 1
ATOM 620 C CA . GLU A 1 82 ? 7.387 5.994 -11.175 1.00 89.56 82 GLU A CA 1
ATOM 621 C C . GLU A 1 82 ? 5.980 5.749 -11.736 1.00 89.56 82 GLU A C 1
ATOM 623 O O . GLU A 1 82 ? 5.456 6.588 -12.466 1.00 89.56 82 GLU A O 1
ATOM 628 N N . LEU A 1 83 ? 5.341 4.633 -11.364 1.00 90.38 83 LEU A N 1
ATOM 629 C CA . LEU A 1 83 ? 3.966 4.335 -11.774 1.00 90.38 83 LEU A CA 1
ATOM 630 C C . LEU A 1 83 ? 2.963 5.338 -11.192 1.00 90.38 83 LEU A C 1
ATOM 632 O O . LEU A 1 83 ? 2.092 5.812 -11.914 1.00 90.38 83 LEU A O 1
ATOM 636 N N . LEU A 1 84 ? 3.084 5.689 -9.910 1.00 90.50 84 LEU A N 1
ATOM 637 C CA . LEU A 1 84 ? 2.224 6.695 -9.278 1.00 90.50 84 LEU A CA 1
ATOM 638 C C . LEU A 1 84 ? 2.377 8.061 -9.953 1.00 90.50 84 LEU A C 1
ATOM 640 O O . LEU A 1 84 ? 1.374 8.703 -10.248 1.00 90.50 84 LEU A O 1
ATOM 644 N N . ALA A 1 85 ? 3.611 8.465 -10.268 1.00 89.50 85 ALA A N 1
ATOM 645 C CA . ALA A 1 85 ? 3.884 9.703 -10.991 1.00 89.50 85 ALA A CA 1
ATOM 646 C C . ALA A 1 85 ? 3.308 9.682 -12.416 1.00 89.50 85 ALA A C 1
ATOM 648 O O . ALA A 1 85 ? 2.721 10.670 -12.847 1.00 89.50 85 ALA A O 1
ATOM 649 N N . LEU A 1 86 ? 3.421 8.556 -13.131 1.00 90.75 86 LEU A N 1
ATOM 650 C CA . LEU A 1 86 ? 2.842 8.383 -14.469 1.00 90.75 86 LEU A CA 1
ATOM 651 C C . LEU A 1 86 ? 1.317 8.548 -14.461 1.00 90.75 86 LEU A C 1
ATOM 653 O O . LEU A 1 86 ? 0.750 9.074 -15.416 1.00 90.75 86 LEU A O 1
ATOM 657 N N . TYR A 1 87 ? 0.661 8.081 -13.399 1.00 89.69 87 TYR A N 1
ATOM 658 C CA . TYR A 1 87 ? -0.785 8.191 -13.229 1.00 89.69 87 TYR A CA 1
ATOM 659 C C . TYR A 1 87 ? -1.230 9.473 -12.513 1.00 89.69 87 TYR A C 1
ATOM 661 O O . TYR A 1 87 ? -2.427 9.633 -12.289 1.00 89.69 87 TYR A O 1
ATOM 669 N N . GLU A 1 88 ? -0.298 10.367 -12.162 1.00 89.88 88 GLU A N 1
ATOM 670 C CA . GLU A 1 88 ? -0.559 11.596 -11.397 1.00 89.88 88 GLU A CA 1
ATOM 671 C C . GLU A 1 88 ? -1.308 11.322 -10.074 1.00 89.88 88 GLU A C 1
ATOM 673 O O . GLU A 1 88 ? -2.234 12.036 -9.688 1.00 89.88 88 GLU A O 1
ATOM 678 N N . ILE A 1 89 ? -0.926 10.243 -9.381 1.00 87.50 89 ILE A N 1
ATOM 679 C CA . ILE A 1 89 ? -1.556 9.788 -8.138 1.00 87.50 89 ILE A CA 1
ATOM 680 C C . ILE A 1 89 ? -0.683 10.142 -6.940 1.00 87.50 89 ILE A C 1
ATOM 682 O O . ILE A 1 89 ? 0.394 9.576 -6.750 1.00 87.50 89 ILE A O 1
ATOM 686 N N . ASP A 1 90 ? -1.229 10.972 -6.056 1.00 83.19 90 ASP A N 1
ATOM 687 C CA . ASP A 1 90 ? -0.652 11.238 -4.743 1.00 83.19 90 ASP A CA 1
ATOM 688 C C . ASP A 1 90 ? -1.282 10.319 -3.690 1.00 83.19 90 ASP A C 1
ATOM 690 O O . ASP A 1 90 ? -2.472 10.413 -3.375 1.00 83.19 90 ASP A O 1
ATOM 694 N N . LEU A 1 91 ? -0.483 9.416 -3.112 1.00 78.44 91 LEU A N 1
ATOM 695 C CA . LEU A 1 91 ? -0.933 8.640 -1.957 1.00 78.44 91 LEU A CA 1
ATOM 696 C C . LEU A 1 91 ? -1.044 9.563 -0.734 1.00 78.44 91 LEU A C 1
ATOM 698 O O . LEU A 1 91 ? -0.129 10.350 -0.475 1.00 78.44 91 LEU A O 1
ATOM 702 N N . PRO A 1 92 ? -2.123 9.464 0.061 1.00 70.00 92 PRO A N 1
ATOM 703 C CA . PRO A 1 92 ? -2.327 10.331 1.205 1.00 70.00 92 PRO A CA 1
ATOM 704 C C . PRO A 1 92 ? -1.259 10.040 2.260 1.00 70.00 92 PRO A C 1
ATOM 706 O O . PRO A 1 92 ? -1.337 9.069 3.013 1.00 70.00 92 PRO A O 1
ATOM 709 N N . THR A 1 93 ? -0.255 10.906 2.340 1.00 58.06 93 THR A N 1
ATOM 710 C CA . THR A 1 93 ? 0.562 11.058 3.538 1.00 58.06 93 THR A CA 1
ATOM 711 C C . THR A 1 93 ? -0.249 11.886 4.517 1.00 58.06 93 THR A C 1
ATOM 713 O O . THR A 1 93 ? -0.482 13.070 4.268 1.00 58.06 93 THR A O 1
ATOM 716 N N . MET A 1 94 ? -0.688 11.315 5.639 1.00 48.38 94 MET A N 1
ATOM 717 C CA . MET A 1 94 ? -1.287 12.134 6.694 1.00 48.38 94 MET A CA 1
ATOM 718 C C . MET A 1 94 ? -0.210 12.900 7.467 1.00 48.38 94 MET A C 1
ATOM 720 O O . MET A 1 94 ? 0.056 12.654 8.639 1.00 48.38 94 MET A O 1
ATOM 724 N N . SER A 1 95 ? 0.356 13.888 6.786 1.00 39.06 95 SER A N 1
ATOM 725 C CA . SER A 1 95 ? 1.107 14.989 7.364 1.00 39.06 95 SER A CA 1
ATOM 726 C C . SER A 1 95 ? 0.456 16.298 6.924 1.00 39.06 95 SER A C 1
ATOM 728 O O . SER A 1 95 ? 1.041 17.046 6.155 1.00 39.06 95 SER A O 1
ATOM 730 N N . GLN A 1 96 ? -0.778 16.548 7.377 1.00 34.78 96 GLN A N 1
ATOM 731 C CA . GLN A 1 96 ? -1.175 17.764 8.109 1.00 34.78 96 GLN A CA 1
ATOM 732 C C . GLN A 1 96 ? -2.707 17.927 8.172 1.00 34.78 96 GLN A C 1
ATOM 734 O O . GLN A 1 96 ? -3.396 17.740 7.171 1.00 34.78 96 GLN A O 1
ATOM 739 N N . PRO A 1 97 ? -3.257 18.359 9.321 1.00 40.44 97 PRO A N 1
ATOM 740 C CA . PRO A 1 97 ? -4.536 19.046 9.338 1.00 40.44 97 PRO A CA 1
ATOM 741 C C . PRO A 1 97 ? -4.321 20.444 8.746 1.00 40.44 97 PRO A C 1
ATOM 743 O O . PRO A 1 97 ? -3.538 21.222 9.288 1.00 40.44 97 PRO A O 1
ATOM 746 N N . THR A 1 98 ? -5.015 20.816 7.672 1.00 40.12 98 THR A N 1
ATOM 747 C CA . THR A 1 98 ? -5.181 22.246 7.373 1.00 40.12 98 THR A CA 1
ATOM 748 C C . THR A 1 98 ? -5.993 22.880 8.507 1.00 40.12 98 THR A C 1
ATOM 750 O O . THR A 1 98 ? -7.133 22.459 8.728 1.00 40.12 98 THR A O 1
ATOM 753 N N . PRO A 1 99 ? -5.469 23.887 9.230 1.00 46.16 99 PRO A N 1
ATOM 754 C CA . PRO A 1 99 ? -6.288 24.683 10.123 1.00 46.16 99 PRO A CA 1
ATOM 755 C C . PRO A 1 99 ? -7.218 25.585 9.297 1.00 46.16 99 PRO A C 1
ATOM 757 O O . PRO A 1 99 ? -6.794 26.226 8.340 1.00 46.16 99 PRO A O 1
ATOM 760 N N . CYS A 1 100 ? -8.491 25.593 9.695 1.00 42.16 100 CYS A N 1
ATOM 761 C CA . CYS A 1 100 ? -9.569 26.553 9.436 1.00 42.16 100 CYS A CA 1
ATOM 762 C C . CYS A 1 100 ? -9.329 27.694 8.420 1.00 42.16 100 CYS A C 1
ATOM 764 O O . CYS A 1 100 ? -8.564 28.617 8.686 1.00 42.16 100 CYS A O 1
ATOM 766 N N . LYS A 1 101 ? -10.201 27.790 7.406 1.00 37.41 101 LYS A N 1
ATOM 767 C CA . LYS A 1 101 ? -10.774 29.093 7.021 1.00 37.41 101 LYS A CA 1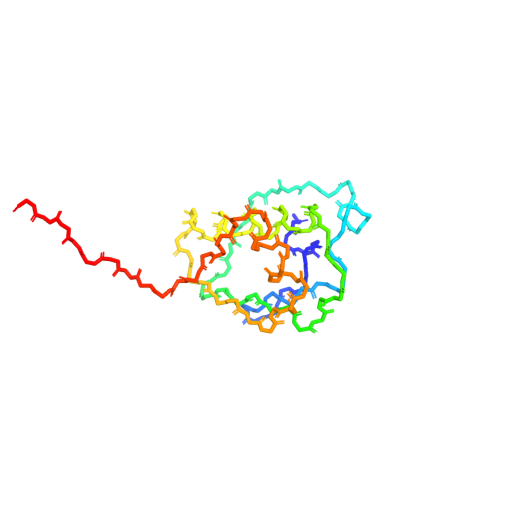
ATOM 768 C C . LYS A 1 101 ? -12.153 29.216 7.666 1.00 37.41 101 LYS A C 1
ATOM 770 O O . LYS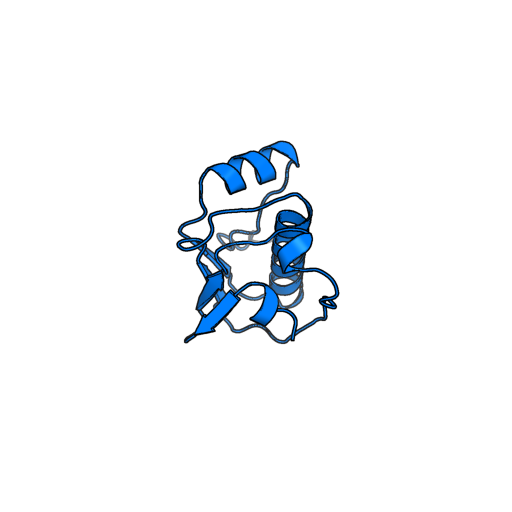 A 1 101 ? -13.132 28.674 7.165 1.00 37.41 101 LYS A O 1
ATOM 775 N N . LYS A 1 102 ? -12.204 29.882 8.820 1.00 47.94 102 LYS A N 1
ATOM 776 C CA . LYS A 1 102 ? -13.437 30.427 9.395 1.00 47.94 102 LYS A CA 1
ATOM 777 C C . LYS A 1 102 ? -13.523 31.874 8.900 1.00 47.94 102 LYS A C 1
ATOM 779 O O . LYS A 1 102 ? -12.544 32.588 9.076 1.00 47.94 102 LYS A O 1
ATOM 784 N N . ASN A 1 103 ? -14.640 32.181 8.234 1.00 42.16 103 ASN A N 1
ATOM 785 C CA . ASN A 1 103 ? -15.137 33.465 7.711 1.00 42.16 103 ASN A CA 1
ATOM 786 C C . ASN A 1 103 ? -14.261 34.707 7.891 1.00 42.16 103 ASN A C 1
ATOM 788 O O . ASN A 1 103 ? -14.075 35.125 9.054 1.00 42.16 103 ASN A O 1
#

InterPro domains:
  IPR036513 STAS domain superfamily [SSF52091] (36-90)

Foldseek 3Di:
DLLVLQADDDPQEGEGAQEQECVSCPPPDDDADDHDAAHEYECQNHNYDDPNSLVSLVSVLVSCVVNVGQYHYPPRDVVSVVVCVVVVHDRDHPPDDDDDPDD

Organism: NCBI:txid797473